Protein AF-A0A942Q367-F1 (afdb_monomer)

Foldseek 3Di:
DDDDPPPPPVVVVVVVVCVVVVPVVVVVVVVVVVVDPPPDQDDPQDLADKWWKWKWWDDPVGIDIDIWIWGWDDDRQWIKIWTDGPDVVRWTKIWIWGDDRQKTKTKMATPPPPDGKMWIWIWGQDPVNQKIKGWIWIDDPDDDDITIMIMIIGHDD

Structure (mmCIF, N/CA/C/O backbone):
data_AF-A0A942Q367-F1
#
_entry.id   AF-A0A942Q367-F1
#
loop_
_atom_site.group_PDB
_atom_site.id
_atom_site.type_symbol
_atom_site.label_atom_id
_atom_site.label_alt_id
_atom_site.label_comp_id
_atom_site.label_asym_id
_atom_site.label_entity_id
_atom_site.label_seq_id
_atom_site.pdbx_PDB_ins_code
_atom_site.Cartn_x
_atom_site.Cartn_y
_atom_site.Cartn_z
_atom_site.occupancy
_atom_site.B_iso_or_equiv
_atom_site.auth_seq_id
_atom_site.auth_comp_id
_atom_site.auth_asym_id
_atom_site.auth_atom_id
_atom_site.pdbx_PDB_model_num
ATOM 1 N N . MET A 1 1 ? -38.464 2.059 -29.763 1.00 45.94 1 MET A N 1
ATOM 2 C CA . MET A 1 1 ? -37.694 1.287 -28.765 1.00 45.94 1 MET A CA 1
ATOM 3 C C . MET A 1 1 ? -36.833 0.262 -29.497 1.00 45.94 1 MET A C 1
ATOM 5 O O . MET A 1 1 ? -37.180 -0.899 -29.457 1.00 45.94 1 MET A O 1
ATOM 9 N N . TRP A 1 2 ? -35.785 0.679 -30.219 1.00 40.91 2 TRP A N 1
ATOM 10 C CA . TRP A 1 2 ? -34.856 -0.221 -30.930 1.00 40.91 2 TRP A CA 1
ATOM 11 C C . TRP A 1 2 ? -33.581 0.551 -31.310 1.00 40.91 2 TRP A C 1
ATOM 13 O O . TRP A 1 2 ? -33.448 0.905 -32.464 1.00 40.91 2 TRP A O 1
ATOM 23 N N . GLU A 1 3 ? -32.682 0.853 -30.366 1.00 45.91 3 GLU A N 1
ATOM 24 C CA . GLU A 1 3 ? -31.282 1.245 -30.658 1.00 45.91 3 GLU A CA 1
ATOM 25 C C . GLU A 1 3 ? -30.400 1.036 -29.410 1.00 45.91 3 GLU A C 1
ATOM 27 O O . GLU A 1 3 ? -30.172 1.972 -28.654 1.00 45.91 3 GLU A O 1
ATOM 32 N N . VAL A 1 4 ? -29.925 -0.192 -29.142 1.00 42.59 4 VAL A N 1
ATOM 33 C CA . VAL A 1 4 ? -28.827 -0.428 -28.161 1.00 42.59 4 VAL A CA 1
ATOM 34 C C . VAL A 1 4 ? -27.901 -1.601 -28.551 1.00 42.59 4 VAL A C 1
ATOM 36 O O . VAL A 1 4 ? -27.119 -2.077 -27.739 1.00 42.59 4 VAL A O 1
ATOM 39 N N . PHE A 1 5 ? -27.918 -2.097 -29.793 1.00 39.97 5 PHE A N 1
ATOM 40 C CA . PHE A 1 5 ? -27.096 -3.273 -30.153 1.00 39.97 5 PHE A CA 1
ATOM 41 C C . PHE A 1 5 ? -25.671 -2.960 -30.651 1.00 39.97 5 PHE A C 1
ATOM 43 O O . PHE A 1 5 ? -24.891 -3.879 -30.878 1.00 39.97 5 PHE A O 1
ATOM 50 N N . GLY A 1 6 ? -25.280 -1.685 -30.758 1.00 33.97 6 GLY A N 1
ATOM 51 C CA . GLY A 1 6 ? -23.963 -1.293 -31.287 1.00 33.97 6 GLY A CA 1
ATOM 52 C C . GLY A 1 6 ? -22.793 -1.287 -30.291 1.00 33.97 6 GLY A C 1
ATOM 53 O O . GLY A 1 6 ? -21.648 -1.201 -30.718 1.00 33.97 6 GLY A O 1
ATOM 54 N N . ALA A 1 7 ? -23.036 -1.374 -28.978 1.00 34.72 7 ALA A N 1
ATOM 55 C CA . ALA A 1 7 ? -21.997 -1.117 -27.965 1.00 34.72 7 ALA A CA 1
ATOM 56 C C . ALA A 1 7 ? -21.307 -2.373 -27.394 1.00 34.72 7 ALA A C 1
ATOM 58 O O . ALA A 1 7 ? -20.334 -2.253 -26.654 1.00 34.72 7 ALA A O 1
ATOM 59 N N . VAL A 1 8 ? -21.786 -3.580 -27.715 1.00 36.97 8 VAL A N 1
ATOM 60 C CA . VAL A 1 8 ? -21.337 -4.814 -27.036 1.00 36.97 8 VAL A CA 1
ATOM 61 C C . VAL A 1 8 ? -20.129 -5.471 -27.720 1.00 36.97 8 VAL A C 1
ATOM 63 O O . VAL A 1 8 ? -19.374 -6.194 -27.078 1.00 36.97 8 VAL A O 1
ATOM 66 N N . VAL A 1 9 ? -19.876 -5.192 -29.002 1.00 37.31 9 VAL A N 1
ATOM 67 C CA . VAL A 1 9 ? -18.873 -5.952 -29.776 1.00 37.31 9 VAL A CA 1
ATOM 68 C C . VAL A 1 9 ? -17.450 -5.388 -29.648 1.00 37.31 9 VAL A C 1
ATOM 70 O O . VAL A 1 9 ? -16.483 -6.139 -29.752 1.00 37.31 9 VAL A O 1
ATOM 73 N N . THR A 1 10 ? -17.275 -4.108 -29.315 1.00 35.59 10 THR A N 1
ATOM 74 C CA . THR A 1 10 ? -15.930 -3.507 -29.192 1.00 35.59 10 THR A CA 1
ATOM 75 C C . THR A 1 10 ? -15.236 -3.813 -27.858 1.00 35.59 10 THR A C 1
ATOM 77 O O . THR A 1 10 ? -14.037 -3.588 -27.726 1.00 35.59 10 THR A O 1
ATOM 80 N N . LEU A 1 11 ? -15.954 -4.368 -26.875 1.00 35.19 11 LEU A N 1
ATOM 81 C CA . LEU A 1 11 ? -15.407 -4.695 -25.551 1.00 35.19 11 LEU A CA 1
ATOM 82 C C . LEU A 1 11 ? -14.790 -6.104 -25.482 1.00 35.19 11 LEU A C 1
ATOM 84 O O . LEU A 1 11 ? -14.076 -6.419 -24.535 1.00 35.19 11 LEU A O 1
ATOM 88 N N . VAL A 1 12 ? -15.009 -6.948 -26.496 1.00 35.84 12 VAL A N 1
ATOM 89 C CA . VAL A 1 12 ? -14.575 -8.356 -26.458 1.00 35.84 12 VAL A CA 1
ATOM 90 C C . VAL A 1 12 ? -13.166 -8.562 -27.034 1.00 35.84 12 VAL A C 1
ATOM 92 O O . VAL A 1 12 ? -12.480 -9.502 -26.645 1.00 35.84 12 VAL A O 1
ATOM 95 N N . LEU A 1 13 ? -12.659 -7.654 -27.875 1.00 35.06 13 LEU A N 1
ATOM 96 C CA . LEU A 1 13 ? -11.304 -7.784 -28.441 1.00 35.06 13 LEU A CA 1
ATOM 97 C C . LEU A 1 13 ? -10.197 -7.126 -27.600 1.00 35.06 13 LEU A C 1
ATOM 99 O O . LEU A 1 13 ? -9.036 -7.489 -27.752 1.00 35.06 13 LEU A O 1
ATOM 103 N N . GLY A 1 14 ? -10.539 -6.246 -26.651 1.00 31.50 14 GLY A N 1
ATOM 104 C CA . GLY A 1 14 ? -9.593 -5.779 -25.624 1.00 31.50 14 GLY A CA 1
ATOM 105 C C . GLY A 1 14 ? -9.348 -6.806 -24.510 1.00 31.50 14 GLY A C 1
ATOM 106 O O . GLY A 1 14 ? -8.337 -6.740 -23.817 1.00 31.50 14 GLY A O 1
ATOM 107 N N . ALA A 1 15 ? -10.251 -7.780 -24.354 1.00 34.94 15 ALA A N 1
ATOM 108 C CA . ALA A 1 15 ? -10.169 -8.792 -23.306 1.00 34.94 15 ALA A CA 1
ATOM 109 C C . ALA A 1 15 ? -9.153 -9.903 -23.622 1.00 34.94 15 ALA A C 1
ATOM 111 O O . ALA A 1 15 ? -8.568 -10.469 -22.708 1.00 34.94 15 ALA A O 1
ATOM 112 N N . LEU A 1 16 ? -8.878 -10.198 -24.897 1.00 32.47 16 LEU A N 1
ATOM 113 C CA . LEU A 1 16 ? -8.052 -11.355 -25.272 1.00 32.47 16 LEU A CA 1
ATOM 114 C C . LEU A 1 16 ? -6.535 -11.140 -25.133 1.00 32.47 16 LEU A C 1
ATOM 116 O O . LEU A 1 16 ? -5.809 -12.122 -25.019 1.00 32.47 16 LEU A O 1
ATOM 120 N N . ALA A 1 17 ? -6.056 -9.894 -25.050 1.00 35.50 17 ALA A N 1
ATOM 121 C CA . ALA A 1 17 ? -4.658 -9.612 -24.697 1.00 35.50 17 ALA A CA 1
ATOM 122 C C . ALA A 1 17 ? -4.411 -9.626 -23.173 1.00 35.50 17 ALA A C 1
ATOM 124 O O . ALA A 1 17 ? -3.281 -9.815 -22.735 1.00 35.50 17 ALA A O 1
ATOM 125 N N . GLY A 1 18 ? -5.461 -9.471 -22.356 1.00 35.66 18 GLY A N 1
ATOM 126 C CA . GLY A 1 18 ? -5.359 -9.517 -20.893 1.00 35.66 18 GLY A CA 1
ATOM 127 C C . GLY A 1 18 ? -5.385 -10.930 -20.305 1.00 35.66 18 GLY A C 1
ATOM 128 O O . GLY A 1 18 ? -4.883 -11.130 -19.201 1.00 35.66 18 GLY A O 1
ATOM 129 N N . VAL A 1 19 ? -5.933 -11.908 -21.042 1.00 36.28 19 VAL A N 1
ATOM 130 C CA . VAL A 1 19 ? -6.215 -13.276 -20.556 1.00 36.28 19 VAL A CA 1
ATOM 131 C C . VAL A 1 19 ? -4.953 -14.096 -20.259 1.00 36.28 19 VAL A C 1
ATOM 133 O O . VAL A 1 19 ? -4.990 -14.970 -19.400 1.00 36.28 19 VAL A O 1
ATOM 136 N N . ILE A 1 20 ? -3.810 -13.800 -20.885 1.00 39.44 20 ILE A N 1
ATOM 137 C CA . ILE A 1 20 ? -2.577 -14.571 -20.637 1.00 39.44 20 ILE A CA 1
ATOM 138 C C . ILE A 1 20 ? -1.832 -14.071 -19.384 1.00 39.44 20 ILE A C 1
ATOM 140 O O . ILE A 1 20 ? -1.190 -14.862 -18.700 1.00 39.44 20 ILE A O 1
ATOM 144 N N . ALA A 1 21 ? -1.991 -12.798 -19.002 1.00 39.41 21 ALA A N 1
ATOM 145 C CA . ALA A 1 21 ? -1.433 -12.267 -17.754 1.00 39.41 21 ALA A CA 1
ATOM 146 C C . ALA A 1 21 ? -2.337 -12.514 -16.528 1.00 39.41 21 ALA A C 1
ATOM 148 O O . ALA A 1 21 ? -1.888 -12.370 -15.392 1.00 39.41 21 ALA A O 1
ATOM 149 N N . THR A 1 22 ? -3.612 -12.881 -16.727 1.00 43.97 22 THR A N 1
ATOM 150 C CA . THR A 1 22 ? -4.566 -13.044 -15.615 1.00 43.97 22 THR A CA 1
ATOM 151 C C . THR A 1 22 ? -4.508 -14.409 -14.946 1.00 43.97 22 THR A C 1
ATOM 153 O O . THR A 1 22 ? -4.795 -14.468 -13.757 1.00 43.97 22 THR A O 1
ATOM 156 N N . SER A 1 23 ? -4.111 -15.487 -15.627 1.00 41.97 23 SER A N 1
ATOM 157 C CA . SER A 1 23 ? -4.182 -16.830 -15.026 1.00 41.97 23 SER A CA 1
ATOM 158 C C . SER A 1 23 ? -3.196 -17.022 -13.866 1.00 41.97 23 SER A C 1
ATOM 160 O O . SER A 1 23 ? -3.569 -17.542 -12.821 1.00 41.97 23 SER A O 1
ATOM 162 N N . LEU A 1 24 ? -1.967 -16.510 -13.989 1.00 44.50 24 LEU A N 1
ATOM 163 C CA . LEU A 1 24 ? -0.958 -16.567 -12.917 1.00 44.50 24 LEU A CA 1
ATOM 164 C C . LEU A 1 24 ? -1.296 -15.665 -11.720 1.00 44.50 24 LEU A C 1
ATOM 166 O O . LEU A 1 24 ? -0.858 -15.918 -10.596 1.00 44.50 24 LEU A O 1
ATOM 170 N N . VAL A 1 25 ? -2.075 -14.610 -11.960 1.00 48.56 25 VAL A N 1
ATOM 171 C CA . VAL A 1 25 ? -2.516 -13.663 -10.933 1.00 48.56 25 VAL A CA 1
ATOM 172 C C . VAL A 1 25 ? -3.801 -14.155 -10.258 1.00 48.56 25 VAL A C 1
ATOM 174 O O . VAL A 1 25 ? -3.938 -13.994 -9.049 1.00 48.56 25 VAL A O 1
ATOM 177 N N . GLN A 1 26 ? -4.706 -14.810 -10.994 1.00 41.31 26 GLN A N 1
ATOM 178 C CA . GLN A 1 26 ? -5.957 -15.362 -10.464 1.00 41.31 26 GLN A CA 1
ATOM 179 C C . GLN A 1 26 ? -5.711 -16.466 -9.440 1.00 41.31 26 GLN A C 1
ATOM 181 O O . GLN A 1 26 ? -6.269 -16.378 -8.354 1.00 41.31 26 GLN A O 1
ATOM 186 N N . ASP A 1 27 ? -4.803 -17.412 -9.696 1.00 43.00 27 ASP A N 1
ATOM 187 C CA . ASP A 1 27 ? -4.531 -18.496 -8.738 1.00 43.00 27 ASP A CA 1
ATOM 188 C C . ASP A 1 27 ? -3.986 -17.967 -7.397 1.00 43.00 27 ASP A C 1
ATOM 190 O O . ASP A 1 27 ? -4.304 -18.484 -6.322 1.00 43.00 27 ASP A O 1
ATOM 194 N N . ARG A 1 28 ? -3.200 -16.880 -7.432 1.00 47.09 28 ARG A N 1
ATOM 195 C CA . ARG A 1 28 ? -2.707 -16.217 -6.215 1.00 47.09 28 ARG A CA 1
ATOM 196 C C . ARG A 1 28 ? -3.778 -15.373 -5.536 1.00 47.09 28 ARG A C 1
ATOM 198 O O . ARG A 1 28 ? -3.835 -15.355 -4.310 1.00 47.09 28 ARG A O 1
ATOM 205 N N . ILE A 1 29 ? -4.623 -14.690 -6.306 1.00 46.34 29 ILE A N 1
ATOM 206 C CA . ILE A 1 29 ? -5.740 -13.911 -5.768 1.00 46.34 29 ILE A CA 1
ATOM 207 C C . ILE A 1 29 ? -6.760 -14.841 -5.107 1.00 46.34 29 ILE A C 1
ATOM 209 O O . ILE A 1 29 ? -7.167 -14.560 -3.987 1.00 46.34 29 ILE A O 1
ATOM 213 N N . ASP A 1 30 ? -7.101 -15.975 -5.712 1.00 40.97 30 ASP A N 1
ATOM 214 C CA . ASP A 1 30 ? -8.089 -16.916 -5.176 1.00 40.97 30 ASP A CA 1
ATOM 215 C C . ASP A 1 30 ? -7.556 -17.673 -3.947 1.00 40.97 30 ASP A C 1
ATOM 217 O O . ASP A 1 30 ? -8.292 -17.894 -2.980 1.00 40.97 30 ASP A O 1
ATOM 221 N N . SER A 1 31 ? -6.252 -17.982 -3.907 1.00 41.56 31 SER A N 1
ATOM 222 C CA . SER A 1 31 ? -5.592 -18.525 -2.708 1.00 41.56 31 SER A CA 1
ATOM 223 C C . SER A 1 31 ? -5.554 -17.524 -1.551 1.00 41.56 31 SER A C 1
ATOM 225 O O . SER A 1 31 ? -5.624 -17.924 -0.391 1.00 41.56 31 SER A O 1
ATOM 227 N N . VAL A 1 32 ? -5.428 -16.231 -1.847 1.00 45.59 32 VAL A N 1
ATOM 228 C CA . VAL A 1 32 ? -5.445 -15.166 -0.841 1.00 45.59 32 VAL A CA 1
ATOM 229 C C . VAL A 1 32 ? -6.887 -14.938 -0.374 1.00 45.59 32 VAL A C 1
ATOM 231 O O . VAL A 1 32 ? -7.153 -14.990 0.823 1.00 45.59 32 VAL A O 1
ATOM 234 N N . LEU A 1 33 ? -7.845 -14.834 -1.299 1.00 44.59 33 LEU A N 1
ATOM 235 C CA . LEU A 1 33 ? -9.267 -14.612 -1.019 1.00 44.59 33 LEU A CA 1
ATOM 236 C C . LEU A 1 33 ? -9.938 -15.751 -0.232 1.00 44.59 33 LEU A C 1
ATOM 238 O O . LEU A 1 33 ? -10.775 -15.470 0.623 1.00 44.59 33 LEU A O 1
ATOM 242 N N . SER A 1 34 ? -9.569 -17.013 -0.469 1.00 43.19 34 SER A N 1
ATOM 243 C CA . SER A 1 34 ? -10.154 -18.175 0.229 1.00 43.19 34 SER A CA 1
ATOM 244 C C . SER A 1 34 ? -9.665 -18.376 1.668 1.00 43.19 34 SER A C 1
ATOM 246 O O . SER A 1 34 ? -10.272 -19.145 2.411 1.00 43.19 34 SER A O 1
ATOM 248 N N . SER A 1 35 ? -8.614 -17.667 2.089 1.00 45.75 35 SER A N 1
ATOM 249 C CA . SER A 1 35 ? -8.095 -17.717 3.465 1.00 45.75 35 SER A CA 1
ATOM 250 C C . SER A 1 35 ? -8.755 -16.707 4.417 1.00 45.75 35 SER A C 1
ATOM 252 O O . SER A 1 35 ? -8.498 -16.729 5.621 1.00 45.75 35 SER A O 1
ATOM 254 N N . PHE A 1 36 ? -9.628 -15.832 3.904 1.00 50.56 36 PHE A N 1
ATOM 255 C CA . PHE A 1 36 ? -10.233 -14.749 4.677 1.00 50.56 36 PHE A CA 1
ATOM 256 C C . PHE A 1 36 ? -11.625 -15.108 5.196 1.00 50.56 36 PHE A C 1
ATOM 258 O O . PHE A 1 36 ? -12.655 -14.807 4.588 1.00 50.56 36 PHE A O 1
ATOM 265 N N . ASP A 1 37 ? -11.639 -15.708 6.383 1.00 42.25 37 ASP A N 1
ATOM 266 C CA . ASP A 1 37 ? -12.839 -15.833 7.201 1.00 42.25 37 ASP A CA 1
ATOM 267 C C . ASP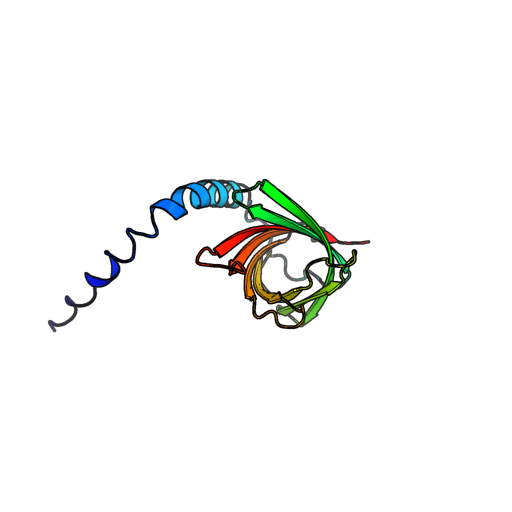 A 1 37 ? -13.381 -14.427 7.527 1.00 42.25 37 ASP A C 1
ATOM 269 O O . ASP A 1 37 ? -12.716 -13.579 8.131 1.00 42.25 37 ASP A O 1
ATOM 273 N N . THR A 1 38 ? -14.579 -14.130 7.027 1.00 46.31 38 THR A N 1
ATOM 274 C CA . THR A 1 38 ? -15.161 -12.782 6.960 1.00 46.31 38 THR A CA 1
ATOM 275 C C . THR A 1 38 ? -15.850 -12.432 8.282 1.00 46.31 38 THR A C 1
ATOM 277 O O . THR A 1 38 ? -17.055 -12.199 8.344 1.00 46.31 38 THR A O 1
ATOM 280 N N . GLY A 1 39 ? -15.079 -12.440 9.370 1.00 36.00 39 GLY A N 1
ATOM 281 C CA . GLY A 1 39 ? -15.604 -12.530 10.732 1.00 36.00 39 GLY A CA 1
ATOM 282 C C . GLY A 1 39 ? -15.247 -11.395 11.691 1.00 36.00 39 GLY A C 1
ATOM 283 O O . GLY A 1 39 ? -15.130 -11.672 12.873 1.00 36.00 39 GLY A O 1
ATOM 284 N N . ALA A 1 40 ? -15.061 -10.145 11.249 1.00 41.00 40 ALA A N 1
ATOM 285 C CA . ALA A 1 40 ? -15.174 -8.957 12.115 1.00 41.00 40 ALA A CA 1
ATOM 286 C C . ALA A 1 40 ? -15.114 -7.662 11.291 1.00 41.00 40 ALA A C 1
ATOM 288 O O . ALA A 1 40 ? -14.107 -7.343 10.661 1.00 41.00 40 ALA A O 1
ATOM 289 N N . PHE A 1 41 ? -16.175 -6.856 11.335 1.00 40.44 41 PHE A N 1
ATOM 290 C CA . PHE A 1 41 ? -16.108 -5.455 10.920 1.00 40.44 41 PHE A CA 1
ATOM 291 C C . PHE A 1 41 ? -15.231 -4.696 11.929 1.00 40.44 41 PHE A C 1
ATOM 293 O O . PHE A 1 41 ? -15.706 -4.297 12.990 1.00 40.44 41 PHE A O 1
ATOM 300 N N . ILE A 1 42 ? -13.943 -4.508 11.628 1.00 48.97 42 ILE A N 1
ATOM 301 C CA . ILE A 1 42 ? -13.038 -3.761 12.511 1.00 48.97 42 ILE A CA 1
ATOM 302 C C . ILE A 1 42 ? -13.231 -2.258 12.283 1.00 48.97 42 ILE A C 1
ATOM 304 O O . ILE A 1 42 ? -12.515 -1.603 11.526 1.00 48.97 42 ILE A O 1
ATOM 308 N N . THR A 1 43 ? -14.232 -1.684 12.941 1.00 48.09 43 THR A N 1
ATOM 309 C CA . THR A 1 43 ? -14.284 -0.241 13.186 1.00 48.09 43 THR A CA 1
ATOM 310 C C . THR A 1 43 ? -13.232 0.105 14.242 1.00 48.09 43 THR A C 1
ATOM 312 O O . THR A 1 43 ? -13.403 -0.265 15.399 1.00 48.09 43 THR A O 1
ATOM 315 N N . GLY A 1 44 ? -12.155 0.807 13.863 1.00 61.28 44 GLY A N 1
ATOM 316 C CA . GLY A 1 44 ? -11.197 1.382 14.827 1.00 61.28 44 GLY A CA 1
ATOM 317 C C . GLY A 1 44 ? -9.712 1.053 14.636 1.00 61.28 44 GLY A C 1
ATOM 318 O O . GLY A 1 44 ? -8.935 1.333 15.540 1.00 61.28 44 GLY A O 1
ATOM 319 N N . GLN A 1 45 ? -9.298 0.491 13.497 1.00 77.62 45 GLN A N 1
ATOM 320 C CA . GLN A 1 45 ? -7.876 0.252 13.206 1.00 77.62 45 GLN A CA 1
ATOM 321 C C . GLN A 1 45 ? -7.100 1.583 13.154 1.00 77.62 45 GLN A C 1
ATOM 323 O O . GLN A 1 45 ? -7.383 2.445 12.312 1.00 77.62 45 GLN A O 1
ATOM 328 N N . ASP A 1 46 ? -6.137 1.744 14.067 1.00 87.06 46 ASP A N 1
ATOM 329 C CA . ASP A 1 46 ? -5.206 2.871 14.097 1.00 87.06 46 ASP A CA 1
ATOM 330 C C . ASP A 1 46 ? -3.900 2.488 13.411 1.00 87.06 46 ASP A C 1
ATOM 332 O O . ASP A 1 46 ? -3.059 1.795 13.981 1.00 87.06 46 ASP A O 1
ATOM 336 N N . LEU A 1 47 ? -3.721 2.959 12.185 1.00 90.94 47 LEU A N 1
ATOM 337 C CA . LEU A 1 47 ? -2.555 2.670 11.367 1.00 90.94 47 LEU A CA 1
ATOM 338 C C . LEU A 1 47 ? -1.427 3.674 11.555 1.00 90.94 47 LEU A C 1
ATOM 340 O O . LEU A 1 47 ? -0.448 3.577 10.826 1.00 90.94 47 LEU A O 1
ATOM 344 N N . ARG A 1 48 ? -1.544 4.654 12.458 1.00 92.94 48 ARG A N 1
ATOM 345 C CA . ARG A 1 48 ? -0.495 5.657 12.694 1.00 92.94 48 ARG A CA 1
ATOM 346 C C . ARG A 1 48 ? 0.747 5.011 13.304 1.00 92.94 48 ARG A C 1
ATOM 348 O O . ARG A 1 48 ? 0.635 4.124 14.145 1.00 92.94 48 ARG A O 1
ATOM 355 N N . GLY A 1 49 ? 1.917 5.520 12.930 1.00 93.00 49 GLY A N 1
ATOM 356 C CA . GLY A 1 49 ? 3.191 5.121 13.524 1.00 93.00 49 GLY A CA 1
ATOM 357 C C . GLY A 1 49 ? 4.227 4.721 12.486 1.00 93.00 49 GLY A C 1
ATOM 358 O O . GLY A 1 49 ? 4.151 5.135 11.329 1.00 93.00 49 GLY A O 1
ATOM 359 N N . ASN A 1 50 ? 5.204 3.939 12.929 1.00 93.56 50 ASN A N 1
ATOM 360 C CA . ASN A 1 50 ? 6.272 3.430 12.085 1.00 93.56 50 ASN A CA 1
ATOM 361 C C . ASN A 1 50 ? 6.026 1.953 11.783 1.00 93.56 50 ASN A C 1
ATOM 363 O O . ASN A 1 50 ? 5.654 1.173 12.660 1.00 93.56 50 ASN A O 1
ATOM 367 N N . TRP A 1 51 ? 6.257 1.592 10.533 1.00 93.19 51 TRP A N 1
ATOM 368 C CA . TRP A 1 51 ? 6.118 0.243 10.020 1.00 93.19 51 TRP A CA 1
ATOM 369 C C . TRP A 1 51 ? 7.432 -0.145 9.358 1.00 93.19 51 TRP A C 1
ATOM 371 O O . TRP A 1 51 ? 7.962 0.625 8.562 1.00 93.19 51 TRP A O 1
ATOM 381 N N . ASP A 1 52 ? 7.962 -1.314 9.681 1.00 90.88 52 ASP A N 1
ATOM 382 C CA . ASP A 1 52 ? 8.978 -1.949 8.854 1.00 90.88 52 ASP A CA 1
ATOM 383 C C . ASP A 1 52 ? 8.306 -2.367 7.550 1.00 90.88 52 ASP A C 1
ATOM 385 O O . ASP A 1 52 ? 7.209 -2.914 7.581 1.00 90.88 52 ASP A O 1
ATOM 389 N N . PHE A 1 53 ? 8.900 -2.023 6.422 1.00 84.94 53 PHE A N 1
ATOM 390 C CA . PHE A 1 53 ? 8.326 -2.134 5.091 1.00 84.94 53 PHE A CA 1
ATOM 391 C C . PHE A 1 53 ? 9.289 -2.944 4.240 1.00 84.94 53 PHE A C 1
ATOM 393 O O . PHE A 1 53 ? 10.391 -2.492 3.949 1.00 84.94 53 PHE A O 1
ATOM 400 N N . GLU A 1 54 ? 8.869 -4.133 3.833 1.00 85.44 54 GLU A N 1
ATOM 401 C CA . GLU A 1 54 ? 9.599 -4.982 2.906 1.00 85.44 54 GLU A CA 1
ATOM 402 C C . GLU A 1 54 ? 8.850 -5.030 1.579 1.00 85.44 54 GLU A C 1
ATOM 404 O O . GLU A 1 54 ? 7.630 -5.222 1.529 1.00 85.44 54 GLU A O 1
ATOM 409 N N . TYR A 1 55 ? 9.581 -4.830 0.488 1.00 78.62 55 TYR A N 1
ATOM 410 C CA . TYR A 1 55 ? 9.022 -4.939 -0.845 1.00 78.62 55 TYR A CA 1
ATOM 411 C C . TYR A 1 55 ? 9.902 -5.807 -1.727 1.00 78.62 55 TYR A C 1
ATOM 413 O O . TYR A 1 55 ? 11.131 -5.739 -1.690 1.00 78.62 55 TYR A O 1
ATOM 421 N N . LEU A 1 56 ? 9.232 -6.622 -2.537 1.00 77.31 56 LEU A N 1
ATOM 422 C CA . LEU A 1 56 ? 9.866 -7.490 -3.512 1.00 77.31 56 LEU A CA 1
ATOM 423 C C . LEU A 1 56 ? 9.560 -6.960 -4.907 1.00 77.31 56 LEU A C 1
ATOM 425 O O . LEU A 1 56 ? 8.393 -6.771 -5.263 1.00 77.31 56 LEU A O 1
ATOM 429 N N . ILE A 1 57 ? 10.603 -6.741 -5.701 1.00 72.31 57 ILE A N 1
ATOM 430 C CA . ILE A 1 57 ? 10.479 -6.484 -7.132 1.00 72.31 57 ILE A CA 1
ATOM 431 C C . ILE A 1 57 ? 10.851 -7.754 -7.879 1.00 72.31 57 ILE A C 1
ATOM 433 O O . ILE A 1 57 ? 11.960 -8.268 -7.741 1.00 72.31 57 ILE A O 1
ATOM 437 N N . HIS A 1 58 ? 9.924 -8.242 -8.693 1.00 68.62 58 HIS A N 1
ATOM 438 C CA . HIS A 1 58 ? 10.188 -9.316 -9.637 1.00 68.62 58 HIS A CA 1
ATOM 439 C C . HIS A 1 58 ? 10.819 -8.720 -10.904 1.00 68.62 58 HIS A C 1
ATOM 441 O O . HIS A 1 58 ? 10.186 -7.906 -11.575 1.00 68.62 58 HIS A O 1
ATOM 447 N N . HIS A 1 59 ? 12.067 -9.090 -11.203 1.00 66.00 59 HIS A N 1
ATOM 448 C CA . HIS A 1 59 ? 12.719 -8.825 -12.486 1.00 66.00 59 HIS A CA 1
ATOM 449 C C . HIS A 1 59 ? 12.950 -10.142 -13.229 1.00 66.00 59 HIS A C 1
ATOM 451 O O . HIS A 1 59 ? 13.114 -11.189 -12.600 1.00 66.00 59 HIS A O 1
ATOM 457 N N . ASP A 1 60 ? 13.076 -10.073 -14.554 1.00 66.38 60 ASP A N 1
ATOM 458 C CA . ASP A 1 60 ? 13.503 -11.216 -15.376 1.00 66.38 60 ASP A CA 1
ATOM 459 C C . ASP A 1 60 ? 14.885 -11.748 -14.954 1.00 66.38 60 ASP A C 1
ATOM 461 O O . ASP A 1 60 ? 15.165 -12.941 -15.052 1.00 66.38 60 ASP A O 1
ATOM 465 N N . GLU A 1 61 ? 15.738 -10.863 -14.428 1.00 66.88 61 GLU A N 1
ATOM 466 C CA . GLU A 1 61 ? 17.090 -11.173 -13.945 1.00 66.88 61 GLU A CA 1
ATOM 467 C C . GLU A 1 61 ? 17.126 -11.665 -12.484 1.00 66.88 61 GLU A C 1
ATOM 469 O O . GLU A 1 61 ? 18.183 -12.066 -11.993 1.00 66.88 61 GLU A O 1
ATOM 474 N N . GLY A 1 62 ? 15.988 -11.660 -11.778 1.00 68.56 62 GLY A N 1
ATOM 475 C CA . GLY A 1 62 ? 15.882 -12.126 -10.395 1.00 68.56 62 GLY A CA 1
ATOM 476 C C . GLY A 1 62 ? 14.958 -11.285 -9.513 1.00 68.56 62 GLY A C 1
ATOM 477 O O . GLY A 1 62 ? 14.499 -10.206 -9.876 1.00 68.56 62 GLY A O 1
ATOM 478 N N . ASN A 1 63 ? 14.679 -11.786 -8.311 1.00 74.19 63 ASN A N 1
ATOM 479 C CA . ASN A 1 63 ? 13.891 -11.046 -7.329 1.00 74.19 63 ASN A CA 1
ATOM 480 C C . ASN A 1 63 ? 14.805 -10.148 -6.493 1.00 74.19 63 ASN A C 1
ATOM 482 O O . ASN A 1 63 ? 15.789 -10.628 -5.931 1.00 74.19 63 ASN A O 1
ATOM 486 N N . HIS A 1 64 ? 14.440 -8.877 -6.361 1.00 72.31 64 HIS A N 1
ATOM 487 C CA . HIS A 1 64 ? 15.134 -7.922 -5.503 1.00 72.31 64 HIS A CA 1
ATOM 488 C C . HIS A 1 64 ? 14.253 -7.560 -4.312 1.00 72.31 64 HIS A C 1
ATOM 490 O O . HIS A 1 64 ? 13.138 -7.074 -4.503 1.00 72.31 64 HIS A O 1
ATOM 496 N N . ALA A 1 65 ? 14.733 -7.841 -3.101 1.00 78.75 65 ALA A N 1
ATOM 497 C CA . ALA A 1 65 ? 14.039 -7.530 -1.857 1.00 78.75 65 ALA A CA 1
ATOM 498 C C . ALA A 1 65 ? 14.729 -6.354 -1.168 1.00 78.75 65 ALA A C 1
ATOM 500 O O . ALA A 1 65 ? 15.938 -6.386 -0.934 1.00 78.75 65 ALA A O 1
ATOM 501 N N . GLU A 1 66 ? 13.956 -5.340 -0.803 1.00 79.88 66 GLU A N 1
ATOM 502 C CA . GLU A 1 66 ? 14.443 -4.201 -0.035 1.00 79.88 66 GLU A CA 1
ATOM 503 C C . GLU A 1 66 ? 13.567 -3.956 1.182 1.00 79.88 66 GLU A C 1
ATOM 505 O O . GLU A 1 66 ? 12.352 -4.160 1.158 1.00 79.88 66 GLU A O 1
ATOM 510 N N . ARG A 1 67 ? 14.209 -3.476 2.248 1.00 84.00 67 ARG A N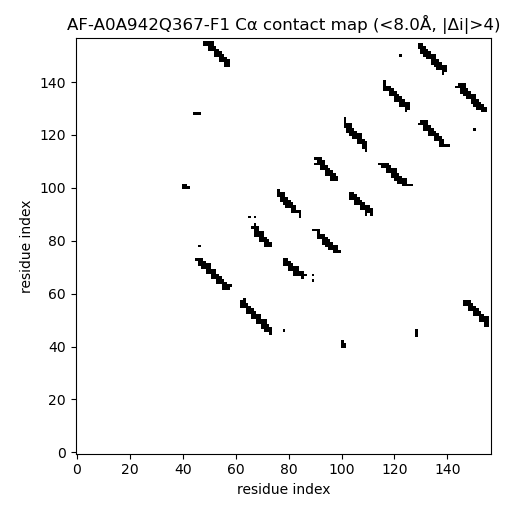 1
ATOM 511 C CA . ARG A 1 67 ? 13.556 -3.109 3.502 1.00 84.00 67 ARG A CA 1
ATOM 512 C C . ARG A 1 67 ? 13.762 -1.633 3.771 1.00 84.00 67 ARG A C 1
ATOM 514 O O . ARG A 1 67 ? 14.892 -1.154 3.725 1.00 84.00 67 ARG A O 1
ATOM 521 N N . ALA A 1 68 ? 12.695 -0.925 4.097 1.00 86.38 68 ALA A N 1
ATOM 522 C CA . ALA A 1 68 ? 12.718 0.462 4.532 1.00 86.38 68 ALA A CA 1
ATOM 523 C C . ALA A 1 68 ? 11.751 0.656 5.704 1.00 86.38 68 ALA A C 1
ATOM 525 O O . ALA A 1 68 ? 11.017 -0.251 6.074 1.00 86.38 68 ALA A O 1
ATOM 526 N N . MET A 1 69 ? 11.723 1.848 6.293 1.00 90.50 69 MET A N 1
ATOM 527 C CA . MET A 1 69 ? 10.705 2.187 7.285 1.00 90.50 69 MET A CA 1
ATOM 528 C C . MET A 1 69 ? 9.618 3.029 6.621 1.00 90.50 69 MET A C 1
ATOM 530 O O . MET A 1 69 ? 9.920 3.968 5.898 1.00 90.50 69 MET A O 1
ATOM 534 N N . MET A 1 70 ? 8.349 2.746 6.885 1.00 92.19 70 MET A N 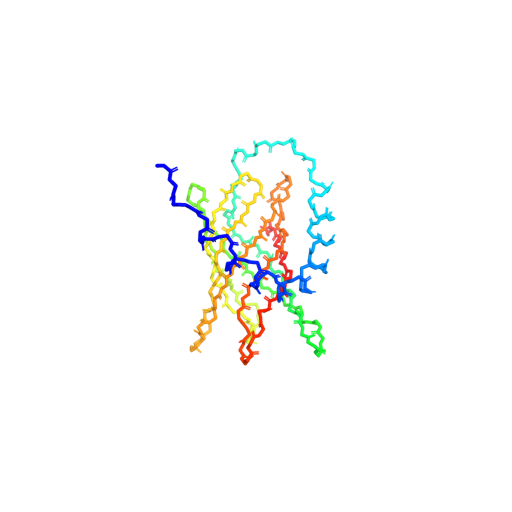1
ATOM 535 C CA . MET A 1 70 ? 7.200 3.533 6.453 1.00 92.19 70 MET A CA 1
ATOM 536 C C . MET A 1 70 ? 6.574 4.232 7.655 1.00 92.19 70 MET A C 1
ATOM 538 O O . MET A 1 70 ? 6.023 3.587 8.546 1.00 92.19 70 MET A O 1
ATOM 542 N N . ARG A 1 71 ? 6.594 5.566 7.666 1.00 93.88 71 ARG A N 1
ATOM 543 C CA . ARG A 1 71 ? 5.869 6.349 8.669 1.00 93.88 71 ARG A CA 1
ATOM 544 C C . ARG A 1 71 ? 4.502 6.738 8.138 1.00 93.88 71 ARG A C 1
ATOM 546 O O . ARG A 1 71 ? 4.397 7.401 7.104 1.00 93.88 71 ARG A O 1
ATOM 553 N N . THR A 1 72 ? 3.455 6.391 8.871 1.00 94.62 72 THR A N 1
ATOM 554 C CA . THR A 1 72 ? 2.061 6.579 8.468 1.00 94.62 72 THR A CA 1
ATOM 555 C C . THR A 1 72 ? 1.317 7.583 9.348 1.00 94.62 72 THR A C 1
ATOM 557 O O . THR A 1 72 ? 1.515 7.697 10.558 1.00 94.62 72 THR A O 1
ATOM 560 N N . VAL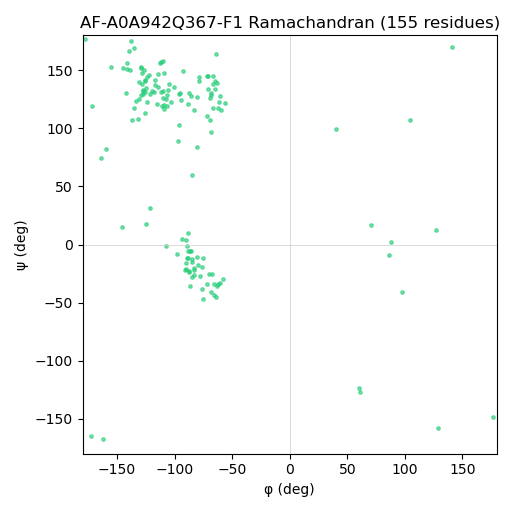 A 1 73 ? 0.390 8.305 8.722 1.00 93.25 73 VAL A N 1
ATOM 561 C CA . VAL A 1 73 ? -0.581 9.199 9.357 1.00 93.25 73 VAL A CA 1
ATOM 562 C C . VAL A 1 73 ? -1.973 8.829 8.856 1.00 93.25 73 VAL A C 1
ATOM 564 O O . VAL A 1 73 ? -2.171 8.616 7.658 1.00 93.25 73 VAL A O 1
ATOM 567 N N . GLN A 1 74 ? -2.953 8.807 9.756 1.00 92.00 74 GLN A N 1
ATOM 568 C CA . GLN A 1 74 ? -4.341 8.485 9.443 1.00 92.00 74 GLN A CA 1
ATOM 569 C C . GLN A 1 74 ? -5.279 9.605 9.897 1.00 92.00 74 GLN A C 1
ATOM 571 O O . GLN A 1 74 ? -5.161 10.117 11.010 1.00 92.00 74 GLN A O 1
ATOM 576 N N . VAL A 1 75 ? -6.222 9.975 9.027 1.00 88.44 75 VAL A N 1
ATOM 577 C CA . VAL A 1 75 ? -7.316 10.913 9.323 1.00 88.44 75 VAL A CA 1
ATOM 578 C C . VAL A 1 75 ? -8.620 10.290 8.832 1.00 88.44 75 VAL A C 1
ATOM 580 O O . VAL A 1 75 ? -8.850 10.176 7.625 1.00 88.44 75 VAL A O 1
ATOM 583 N N . GLY A 1 76 ? -9.469 9.857 9.766 1.00 88.12 76 GLY A N 1
ATOM 584 C CA . GLY A 1 76 ? -10.645 9.047 9.447 1.00 88.12 76 GLY A CA 1
ATOM 585 C C . GLY A 1 76 ? -10.233 7.738 8.767 1.00 88.12 76 GLY A C 1
ATOM 586 O O . GLY A 1 76 ? -9.421 6.985 9.299 1.00 88.12 76 GLY A O 1
ATOM 587 N N . ASN A 1 77 ? -10.758 7.491 7.567 1.00 89.25 77 ASN A N 1
ATOM 588 C CA . ASN A 1 77 ? -10.401 6.331 6.749 1.00 89.25 77 ASN A CA 1
ATOM 589 C C . ASN A 1 77 ? -9.274 6.602 5.739 1.00 89.25 77 ASN A C 1
ATOM 591 O O . ASN A 1 77 ? -8.983 5.748 4.906 1.00 89.25 77 ASN A O 1
ATOM 595 N N . ARG A 1 78 ? -8.660 7.788 5.751 1.00 91.69 78 ARG A N 1
ATOM 596 C CA . ARG A 1 78 ? -7.573 8.131 4.827 1.00 91.69 78 ARG A CA 1
ATOM 597 C C . ARG A 1 78 ? -6.232 7.883 5.493 1.00 91.69 78 ARG A C 1
ATOM 599 O O . ARG A 1 78 ? -5.983 8.415 6.571 1.00 91.69 78 ARG A O 1
ATOM 606 N N . VAL A 1 79 ? -5.362 7.154 4.807 1.00 93.62 79 VAL A N 1
ATOM 607 C CA . VAL A 1 79 ? -4.005 6.830 5.255 1.00 93.62 79 VAL A CA 1
ATOM 608 C C . VAL A 1 79 ? -3.012 7.502 4.318 1.00 93.62 79 VAL A C 1
ATOM 610 O O . VAL A 1 79 ? -3.173 7.494 3.097 1.00 93.62 79 VAL A O 1
ATOM 613 N N . ARG A 1 80 ? -1.984 8.122 4.881 1.00 94.94 80 ARG A N 1
ATOM 614 C CA . ARG A 1 80 ? -0.822 8.622 4.149 1.00 94.94 80 ARG A CA 1
ATOM 615 C C . ARG A 1 80 ? 0.412 7.996 4.758 1.00 94.94 80 ARG A C 1
ATOM 617 O O . ARG A 1 80 ? 0.460 7.846 5.971 1.00 94.94 80 ARG A O 1
ATOM 624 N N . GLY A 1 81 ? 1.399 7.690 3.938 1.00 94.31 81 GLY A N 1
ATOM 625 C CA . GLY A 1 81 ? 2.680 7.192 4.412 1.00 94.31 81 GLY A CA 1
ATOM 626 C C . GLY A 1 81 ? 3.815 7.782 3.601 1.00 94.31 81 GLY A C 1
ATOM 627 O O . GLY A 1 81 ? 3.623 8.173 2.447 1.00 94.31 81 GLY A O 1
ATOM 628 N N . ILE A 1 82 ? 4.966 7.910 4.235 1.00 92.56 82 ILE A N 1
ATOM 629 C CA . ILE A 1 82 ? 6.218 8.313 3.608 1.00 92.56 82 ILE A CA 1
ATOM 630 C C . ILE A 1 82 ? 7.244 7.291 4.066 1.00 92.56 82 ILE A C 1
ATOM 632 O O . ILE A 1 82 ? 7.368 7.067 5.274 1.00 92.56 82 ILE A O 1
ATOM 636 N N . CYS A 1 83 ? 7.933 6.658 3.121 1.00 89.06 83 CYS A N 1
ATOM 637 C CA . CYS A 1 83 ? 9.043 5.807 3.487 1.00 89.06 83 CYS A CA 1
ATOM 638 C C . CYS A 1 83 ? 10.276 6.661 3.790 1.00 89.06 83 CYS A C 1
ATOM 640 O O . CYS A 1 83 ? 10.507 7.712 3.190 1.00 89.06 83 CYS A O 1
ATOM 642 N N . GLU A 1 84 ? 11.041 6.205 4.764 1.00 81.94 84 GLU A N 1
ATOM 643 C CA . GLU A 1 84 ? 12.327 6.748 5.144 1.00 81.94 84 GLU A CA 1
ATOM 644 C C . GLU A 1 84 ? 13.371 5.715 4.710 1.00 81.94 84 GLU A C 1
ATOM 646 O O . GLU A 1 84 ? 13.284 4.548 5.117 1.00 81.94 84 GLU A O 1
ATOM 651 N N . PRO A 1 85 ? 14.304 6.097 3.822 1.00 69.75 85 PRO A N 1
ATOM 652 C CA . PRO A 1 85 ? 15.268 5.161 3.276 1.00 69.75 85 PRO A CA 1
ATOM 653 C C . PRO A 1 85 ? 16.215 4.741 4.397 1.00 69.75 85 PRO A C 1
ATOM 655 O O . PRO A 1 85 ? 16.783 5.571 5.106 1.00 69.75 85 PRO A O 1
ATOM 658 N N . THR A 1 86 ? 16.375 3.437 4.568 1.00 69.31 86 THR A N 1
ATOM 659 C CA . THR A 1 86 ? 17.261 2.834 5.577 1.00 69.31 86 THR A CA 1
ATOM 660 C C . THR A 1 86 ? 18.681 2.628 5.044 1.00 69.31 86 THR A C 1
ATOM 662 O O . THR A 1 86 ? 19.595 2.360 5.821 1.00 69.31 86 THR A O 1
ATOM 665 N N . SER A 1 87 ? 18.884 2.777 3.730 1.00 66.31 87 SER A N 1
ATOM 666 C CA . SER A 1 87 ? 20.173 2.635 3.055 1.00 66.31 87 SER A CA 1
ATOM 667 C C . SER A 1 87 ? 20.384 3.722 1.984 1.00 66.31 87 SER A C 1
ATOM 669 O O . SER A 1 87 ? 19.414 4.217 1.400 1.00 66.31 87 SER A O 1
ATOM 671 N N . PRO A 1 88 ? 21.640 4.132 1.714 1.00 63.94 88 PRO A N 1
ATOM 672 C CA . PRO A 1 88 ? 21.950 5.035 0.608 1.00 63.94 88 PRO A CA 1
ATOM 673 C C . PRO A 1 88 ? 21.558 4.401 -0.734 1.00 63.94 88 PRO A C 1
ATOM 675 O O . PRO A 1 88 ? 22.054 3.329 -1.069 1.00 63.94 88 PRO A O 1
ATOM 678 N N . GLY A 1 89 ? 20.691 5.070 -1.498 1.00 64.25 89 GLY A N 1
ATOM 679 C CA . GLY A 1 89 ? 20.165 4.561 -2.772 1.00 64.25 89 GLY A CA 1
ATOM 680 C C . GLY A 1 89 ? 18.900 3.705 -2.649 1.00 64.25 89 GLY A C 1
ATOM 681 O O . GLY A 1 89 ? 18.416 3.226 -3.668 1.00 64.25 89 GLY A O 1
ATOM 682 N N . GLY A 1 90 ? 18.363 3.529 -1.435 1.00 65.62 90 GLY A N 1
ATOM 683 C CA . GLY A 1 90 ? 17.095 2.836 -1.223 1.00 65.62 90 GLY A CA 1
ATOM 684 C C . GLY A 1 90 ? 15.917 3.614 -1.805 1.00 65.62 90 GLY A C 1
ATOM 685 O O . GLY A 1 90 ? 15.827 4.836 -1.645 1.00 65.62 90 GLY A O 1
ATOM 686 N N . PHE A 1 91 ? 15.007 2.889 -2.450 1.00 71.56 91 PHE A N 1
ATOM 687 C CA . PHE A 1 91 ? 13.845 3.466 -3.114 1.00 71.56 91 PHE A CA 1
ATOM 688 C C . PHE A 1 91 ? 12.946 4.210 -2.129 1.00 71.56 91 PHE A C 1
ATOM 690 O O . PHE A 1 91 ? 12.517 3.663 -1.107 1.00 71.56 91 PHE A O 1
ATOM 697 N N . CYS A 1 92 ? 12.637 5.463 -2.456 1.00 80.31 92 CYS A N 1
ATOM 698 C CA . CYS A 1 92 ? 11.845 6.324 -1.602 1.00 80.31 92 CYS A CA 1
ATOM 699 C C . CYS A 1 92 ? 10.431 6.528 -2.144 1.00 80.31 92 CYS A C 1
ATOM 701 O O . CYS A 1 92 ? 10.258 7.103 -3.209 1.00 80.31 92 CYS A O 1
ATOM 703 N N . LEU A 1 93 ? 9.387 6.142 -1.404 1.00 86.88 93 LEU A N 1
ATOM 704 C CA . LEU A 1 93 ? 8.004 6.299 -1.856 1.00 86.88 93 LEU A CA 1
ATOM 705 C C . LEU A 1 93 ? 7.075 6.974 -0.846 1.00 86.88 93 LEU A C 1
ATOM 707 O O . LEU A 1 93 ? 7.205 6.870 0.374 1.00 86.88 93 LEU A O 1
ATOM 711 N N . LYS A 1 94 ? 6.061 7.643 -1.390 1.00 91.56 94 LYS A N 1
ATOM 712 C CA . LYS A 1 94 ? 4.923 8.203 -0.667 1.00 91.56 94 LYS A CA 1
ATOM 713 C C . LYS A 1 94 ? 3.659 7.4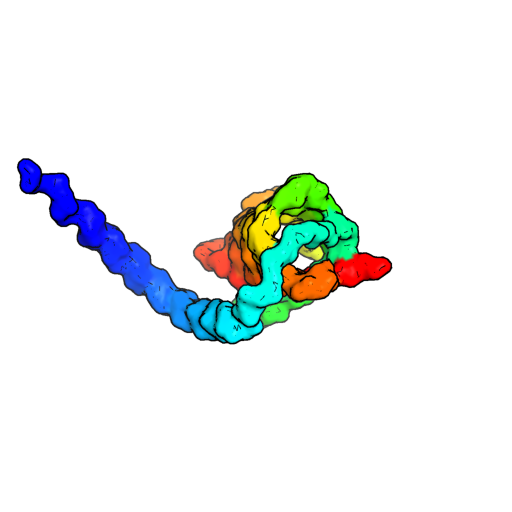44 -1.024 1.00 91.56 94 LYS A C 1
ATOM 715 O O . LYS A 1 94 ? 3.329 7.330 -2.199 1.00 91.56 94 LYS A O 1
ATOM 720 N N . VAL A 1 95 ? 2.882 7.037 -0.024 1.00 92.88 95 VAL A N 1
ATOM 721 C CA . VAL A 1 95 ? 1.581 6.383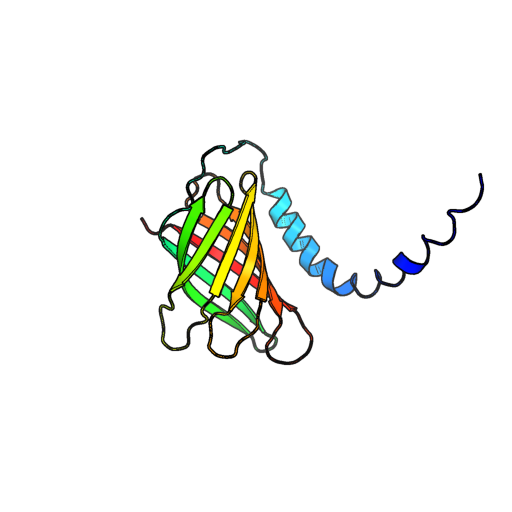 -0.217 1.00 92.88 95 VAL A CA 1
ATOM 722 C C . VAL A 1 95 ? 0.412 7.275 0.181 1.00 92.88 95 VAL A C 1
ATOM 724 O O . VAL A 1 95 ? 0.483 8.088 1.110 1.00 92.88 95 VAL A O 1
ATOM 727 N N . ARG A 1 96 ? -0.703 7.109 -0.529 1.00 94.62 96 ARG A N 1
ATOM 728 C CA . ARG A 1 96 ? -2.018 7.663 -0.190 1.00 94.62 96 ARG A CA 1
ATOM 729 C C . ARG A 1 96 ? -3.053 6.568 -0.387 1.00 94.62 96 ARG A C 1
ATOM 731 O O . ARG A 1 96 ? -3.233 6.114 -1.509 1.00 94.62 96 ARG A O 1
ATOM 738 N N . GLY A 1 97 ? -3.737 6.171 0.676 1.00 93.50 97 GLY A N 1
ATOM 739 C CA . GLY A 1 97 ? -4.715 5.091 0.646 1.00 93.50 97 GLY A CA 1
ATOM 740 C C . GLY A 1 97 ? -6.005 5.411 1.385 1.00 93.50 97 GLY A C 1
ATOM 741 O O . GLY A 1 97 ? -6.121 6.408 2.107 1.00 93.50 97 GLY A O 1
ATOM 742 N N . VAL A 1 98 ? -6.983 4.536 1.184 1.00 91.44 98 VAL A N 1
ATOM 743 C CA . VAL A 1 98 ? -8.271 4.530 1.871 1.00 91.44 98 VAL A CA 1
ATOM 744 C C . VAL A 1 98 ? -8.451 3.170 2.530 1.00 91.44 98 VAL A C 1
ATOM 746 O O . VAL A 1 98 ? -8.419 2.149 1.848 1.00 91.44 98 VAL A O 1
ATOM 749 N N . LEU A 1 99 ? -8.657 3.180 3.843 1.00 91.50 99 LEU A N 1
ATOM 750 C CA . LEU A 1 99 ? -8.992 2.016 4.650 1.00 91.50 99 LEU A CA 1
ATOM 751 C C . LEU A 1 99 ? -10.496 1.714 4.531 1.00 91.50 99 LEU A C 1
ATOM 753 O O . LEU A 1 99 ? -11.339 2.591 4.743 1.00 91.50 99 LEU A O 1
ATOM 757 N N . ARG A 1 100 ? -10.841 0.474 4.190 1.00 89.25 100 ARG A N 1
ATOM 758 C CA . ARG A 1 100 ? -12.209 -0.056 4.140 1.00 89.25 100 ARG A CA 1
ATOM 759 C C . ARG A 1 100 ? -12.210 -1.455 4.752 1.00 89.25 100 ARG A C 1
ATOM 761 O O . ARG A 1 100 ? -11.698 -2.391 4.148 1.00 89.25 100 ARG A O 1
ATOM 768 N N . GLY A 1 101 ? -12.769 -1.589 5.954 1.00 88.31 101 GLY A N 1
ATOM 769 C CA . GLY A 1 101 ? -12.647 -2.827 6.727 1.00 88.31 101 GLY A CA 1
ATOM 770 C C . GLY A 1 101 ? -11.178 -3.127 7.028 1.00 88.31 101 GLY A C 1
ATOM 771 O O . GLY A 1 101 ? -10.465 -2.250 7.509 1.00 88.31 101 GLY A O 1
ATOM 772 N N . ALA A 1 102 ? -10.729 -4.333 6.690 1.00 90.00 102 ALA A N 1
ATOM 773 C CA . ALA A 1 102 ? -9.338 -4.766 6.823 1.00 90.00 102 ALA A CA 1
ATOM 774 C C . ALA A 1 102 ? -8.478 -4.450 5.584 1.00 90.00 102 ALA A C 1
ATOM 776 O O . ALA A 1 102 ? -7.365 -4.938 5.463 1.00 90.00 102 ALA A O 1
ATOM 777 N N . THR A 1 103 ? -8.970 -3.666 4.625 1.00 92.25 103 THR A N 1
ATOM 778 C CA . THR A 1 103 ? -8.272 -3.455 3.352 1.00 92.25 103 THR A CA 1
ATOM 779 C C . THR A 1 103 ? -7.878 -2.001 3.157 1.00 92.25 103 THR A C 1
ATOM 781 O O . THR A 1 103 ? -8.684 -1.098 3.376 1.00 92.25 103 THR A O 1
ATOM 784 N N . ILE A 1 104 ? -6.660 -1.764 2.675 1.00 93.12 104 ILE A N 1
ATOM 785 C CA . ILE A 1 104 ? -6.178 -0.454 2.247 1.00 93.12 104 ILE A CA 1
ATOM 786 C C . ILE A 1 104 ? -5.900 -0.500 0.754 1.00 93.12 104 ILE A C 1
ATOM 788 O O . ILE A 1 104 ? -5.051 -1.250 0.285 1.00 93.12 104 ILE A O 1
ATOM 792 N N . THR A 1 105 ? -6.579 0.359 0.006 1.00 93.69 105 THR A N 1
ATOM 793 C CA . THR A 1 105 ? -6.308 0.558 -1.421 1.00 93.69 105 THR A CA 1
ATOM 794 C C . THR A 1 105 ? -5.849 1.977 -1.661 1.00 93.69 105 THR A C 1
ATOM 796 O O . THR A 1 105 ? -6.398 2.908 -1.062 1.00 93.69 105 THR A O 1
ATOM 799 N N . GLY A 1 106 ? -4.886 2.174 -2.550 1.00 93.94 106 GLY A N 1
ATOM 800 C CA . GLY A 1 106 ? -4.349 3.503 -2.766 1.00 93.94 106 GLY A CA 1
ATOM 801 C C . GLY A 1 106 ? -3.387 3.615 -3.926 1.00 93.94 106 GLY A C 1
ATOM 802 O O . GLY A 1 106 ? -3.306 2.742 -4.784 1.00 93.94 106 GLY A O 1
ATOM 803 N N . SER A 1 107 ? -2.665 4.727 -3.918 1.00 93.19 107 SER A N 1
ATOM 804 C CA . SER A 1 107 ? -1.608 5.034 -4.865 1.00 93.19 107 SER A CA 1
ATOM 805 C C . SER A 1 107 ? -0.288 5.278 -4.152 1.00 93.19 107 SER A C 1
ATOM 807 O O . SER A 1 107 ? -0.270 5.898 -3.081 1.00 93.19 107 SER A O 1
ATOM 809 N N . TRP A 1 108 ? 0.807 4.890 -4.787 1.00 91.56 108 TRP A N 1
ATOM 810 C CA . TRP A 1 108 ? 2.157 5.254 -4.381 1.00 91.56 108 TRP A CA 1
ATOM 811 C C . TRP A 1 108 ? 2.792 6.200 -5.404 1.00 91.56 108 TRP A C 1
ATOM 813 O O . TRP A 1 108 ? 2.365 6.283 -6.556 1.00 91.56 108 TRP A O 1
ATOM 823 N N . THR A 1 109 ? 3.787 6.964 -4.976 1.00 88.75 109 THR A N 1
ATOM 824 C CA . THR A 1 109 ? 4.574 7.852 -5.834 1.00 88.75 109 THR A CA 1
ATOM 825 C C . THR A 1 109 ? 6.015 7.807 -5.371 1.00 88.75 109 THR A C 1
ATOM 827 O O . THR A 1 109 ? 6.266 7.957 -4.176 1.00 88.75 109 THR A O 1
ATOM 830 N N . ASP A 1 110 ? 6.924 7.599 -6.309 1.00 86.62 110 ASP A N 1
ATOM 831 C CA . ASP A 1 110 ? 8.358 7.691 -6.084 1.00 86.62 110 ASP A CA 1
ATOM 832 C C . ASP A 1 110 ? 8.746 9.136 -5.72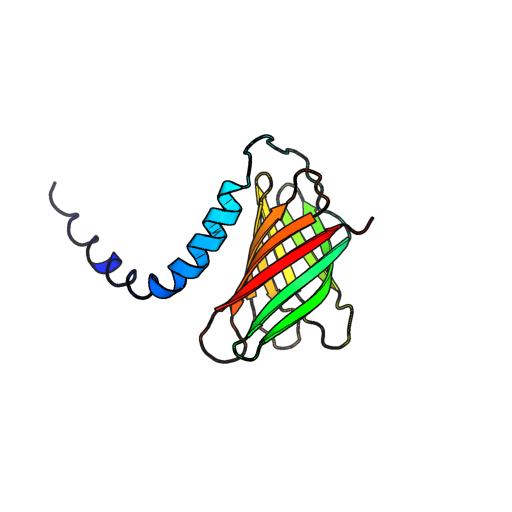8 1.00 86.62 110 ASP A C 1
ATOM 834 O O . ASP A 1 110 ? 8.174 10.102 -6.243 1.00 86.62 110 ASP A O 1
ATOM 838 N N . MET A 1 111 ? 9.665 9.283 -4.786 1.00 86.12 111 MET A N 1
ATOM 839 C CA . MET A 1 111 ? 10.168 10.558 -4.293 1.00 86.12 111 MET A CA 1
ATOM 840 C C . MET A 1 111 ? 11.600 10.844 -4.758 1.00 86.12 111 MET A C 1
ATOM 842 O O . MET A 1 111 ? 12.113 11.922 -4.446 1.00 86.12 111 MET A O 1
ATOM 846 N N . ASP A 1 112 ? 12.232 9.935 -5.502 1.00 83.06 112 ASP A N 1
ATOM 847 C CA . ASP A 1 112 ? 13.580 10.132 -6.016 1.00 83.06 112 ASP A CA 1
ATOM 848 C C . ASP A 1 112 ? 13.637 11.321 -6.996 1.00 83.06 112 ASP A C 1
ATOM 850 O O . ASP A 1 112 ? 12.736 11.504 -7.831 1.00 83.06 112 ASP A O 1
ATOM 854 N N . PRO A 1 113 ? 14.686 12.167 -6.933 1.00 80.44 113 PRO A N 1
ATOM 855 C CA . PRO A 1 113 ? 14.807 13.327 -7.806 1.00 80.44 113 PRO A CA 1
ATOM 856 C C . PRO A 1 113 ? 14.739 12.951 -9.290 1.00 80.44 113 PRO A C 1
ATOM 858 O O . PRO A 1 113 ? 15.551 12.183 -9.796 1.00 80.44 113 PRO A O 1
ATOM 861 N N . GLY A 1 114 ? 13.778 13.533 -10.010 1.00 79.94 114 GLY A N 1
ATOM 862 C CA . GLY A 1 114 ? 13.585 13.288 -11.443 1.00 79.94 114 GLY A CA 1
ATOM 863 C C . GLY A 1 114 ? 12.724 12.067 -11.770 1.00 79.94 114 GLY A C 1
ATOM 864 O O . GLY A 1 114 ? 12.300 11.932 -12.920 1.00 79.94 114 GLY A O 1
ATOM 865 N N . SER A 1 115 ? 12.385 11.236 -10.782 1.00 80.06 115 SER A N 1
ATOM 866 C CA . SER A 1 115 ? 11.427 10.159 -10.985 1.00 80.06 115 SER A CA 1
ATOM 867 C C . SER A 1 115 ? 10.003 10.695 -11.126 1.00 80.06 115 SER A C 1
ATOM 869 O O . SER A 1 115 ? 9.599 11.692 -10.524 1.00 80.06 115 SER A O 1
ATOM 871 N N . ARG A 1 116 ? 9.221 10.020 -11.967 1.00 77.94 116 ARG A N 1
ATOM 872 C CA . ARG A 1 116 ? 7.775 10.241 -12.131 1.00 77.94 116 ARG A CA 1
ATOM 873 C C . ARG A 1 116 ? 6.990 8.951 -11.930 1.00 77.94 116 ARG A C 1
ATOM 875 O O . ARG A 1 116 ? 5.846 8.844 -12.372 1.00 77.94 116 ARG A O 1
ATOM 882 N N . MET A 1 117 ? 7.616 7.958 -11.303 1.00 82.50 117 MET A N 1
ATOM 883 C CA . MET A 1 117 ? 6.985 6.668 -11.096 1.00 82.50 117 MET A CA 1
ATOM 884 C C . MET A 1 117 ? 5.875 6.789 -10.060 1.00 82.50 117 MET A C 1
ATOM 886 O O . MET A 1 117 ? 6.008 7.420 -9.012 1.00 82.50 117 MET A O 1
ATOM 890 N N . SER A 1 118 ? 4.736 6.203 -10.389 1.00 86.12 118 SER A N 1
ATOM 891 C CA . SER A 1 118 ? 3.585 6.141 -9.505 1.00 86.12 118 SER A CA 1
ATOM 892 C C . SER A 1 118 ? 2.737 4.952 -9.886 1.00 86.12 118 SER A C 1
ATOM 894 O O . SER A 1 118 ? 2.730 4.531 -11.040 1.00 86.12 118 SER A O 1
ATOM 896 N N . GLY A 1 119 ? 2.003 4.420 -8.929 1.00 88.50 119 GLY A N 1
ATOM 897 C CA . GLY A 1 119 ? 1.219 3.230 -9.172 1.00 88.50 119 GLY A CA 1
ATOM 898 C C . GLY A 1 119 ? 0.140 3.029 -8.131 1.00 88.50 119 GLY A C 1
ATOM 899 O O . GLY A 1 119 ? -0.163 3.940 -7.359 1.00 88.50 119 GLY A O 1
ATOM 900 N N . ALA A 1 120 ? -0.457 1.845 -8.129 1.00 89.69 120 ALA A N 1
ATOM 901 C CA . ALA A 1 120 ? -1.517 1.457 -7.213 1.00 89.69 120 ALA A CA 1
ATOM 902 C C . ALA A 1 120 ? -1.015 0.416 -6.211 1.00 89.69 120 ALA A C 1
ATOM 904 O O . ALA A 1 120 ? -0.044 -0.292 -6.464 1.00 89.69 120 ALA A O 1
ATOM 905 N N . PHE A 1 121 ? -1.686 0.305 -5.072 1.00 89.81 121 PHE A N 1
ATOM 906 C CA . PHE A 1 121 ? -1.459 -0.788 -4.136 1.00 89.81 121 PHE A CA 1
ATOM 907 C C . PHE A 1 121 ? -2.768 -1.270 -3.520 1.00 89.81 121 PHE A C 1
ATOM 909 O O . PHE A 1 121 ? -3.749 -0.522 -3.414 1.00 89.81 121 PHE A O 1
ATOM 916 N N . PHE A 1 122 ? -2.738 -2.518 -3.072 1.00 91.25 122 PHE A N 1
ATOM 917 C CA . PHE A 1 122 ? -3.776 -3.175 -2.297 1.00 91.25 122 PHE A CA 1
ATOM 918 C C . PHE A 1 122 ? -3.104 -3.896 -1.133 1.00 91.25 122 PHE A C 1
ATOM 920 O O . PHE A 1 122 ? -2.239 -4.735 -1.365 1.00 91.25 122 PHE A O 1
ATOM 927 N N . LEU A 1 123 ? -3.507 -3.585 0.095 1.00 91.94 123 LEU A N 1
ATOM 928 C CA . LEU A 1 123 ? -3.003 -4.208 1.315 1.00 91.94 123 LEU A CA 1
ATOM 929 C C . LEU A 1 123 ? -4.159 -4.745 2.141 1.00 91.94 123 LEU A C 1
ATOM 931 O O . LEU A 1 123 ? -5.194 -4.092 2.268 1.00 91.94 123 LEU A O 1
ATOM 935 N N . HIS A 1 124 ? -3.954 -5.908 2.735 1.00 91.69 124 HIS A N 1
ATOM 936 C CA . HIS A 1 124 ? -4.821 -6.485 3.740 1.00 91.69 124 HIS A CA 1
ATOM 937 C C . HIS A 1 124 ? -4.130 -6.397 5.097 1.00 91.69 124 HIS A C 1
ATOM 939 O O . HIS A 1 124 ? -2.996 -6.836 5.258 1.00 91.69 124 HIS A O 1
ATOM 945 N N . LEU A 1 125 ? -4.819 -5.803 6.055 1.00 91.00 125 LEU A N 1
ATOM 946 C CA . LEU A 1 125 ? -4.419 -5.677 7.441 1.00 91.00 125 LEU A CA 1
ATOM 947 C C . LEU A 1 125 ? -4.848 -6.938 8.180 1.00 91.00 125 LEU A C 1
ATOM 949 O O . LEU A 1 125 ? -6.011 -7.334 8.109 1.00 91.00 125 LEU A O 1
ATOM 953 N N . ASN A 1 126 ? -3.919 -7.561 8.886 1.00 88.56 126 ASN A N 1
ATOM 954 C CA . ASN A 1 126 ? -4.233 -8.718 9.706 1.00 88.56 126 ASN A CA 1
ATOM 955 C C . ASN A 1 126 ? -5.195 -8.361 10.859 1.00 88.56 126 ASN A C 1
ATOM 957 O O . ASN A 1 126 ? -5.421 -7.196 11.202 1.00 88.56 126 ASN A O 1
ATOM 961 N N . ALA A 1 127 ? -5.795 -9.390 11.458 1.00 83.50 127 ALA A N 1
ATOM 962 C CA . ALA A 1 127 ? -6.866 -9.222 12.439 1.00 83.50 127 ALA A CA 1
ATOM 963 C C . ALA A 1 127 ? -6.443 -8.424 13.688 1.00 83.50 127 ALA A C 1
ATOM 965 O O . ALA A 1 127 ? -7.254 -7.684 14.243 1.00 83.50 127 ALA A O 1
ATOM 966 N N . ASP A 1 128 ? -5.184 -8.549 14.115 1.00 85.00 128 ASP A N 1
ATOM 967 C CA . ASP A 1 128 ? -4.626 -7.856 15.284 1.00 85.00 128 ASP A CA 1
ATOM 968 C C . ASP A 1 128 ? -4.070 -6.452 14.955 1.00 85.00 128 ASP A C 1
ATOM 970 O O . ASP A 1 128 ? -3.695 -5.710 15.862 1.00 85.00 128 ASP A O 1
ATOM 974 N N . GLY A 1 129 ? -4.034 -6.062 13.675 1.00 86.31 129 GLY A N 1
ATOM 975 C CA . GLY A 1 129 ? -3.523 -4.769 13.223 1.00 86.31 129 GLY A CA 1
ATOM 976 C C . GLY A 1 129 ? -2.001 -4.605 13.343 1.00 86.31 129 GLY A C 1
ATOM 977 O O . GLY A 1 129 ? -1.508 -3.465 13.326 1.00 86.31 129 GLY A O 1
ATOM 978 N N . SER A 1 130 ? -1.262 -5.709 13.500 1.00 88.69 130 SER A N 1
ATOM 979 C CA . SER A 1 130 ? 0.198 -5.726 13.631 1.00 88.69 130 SER A CA 1
ATOM 980 C C . SER A 1 130 ? 0.934 -5.784 12.291 1.00 88.69 130 SER A C 1
ATOM 982 O O . SER A 1 130 ? 2.076 -5.333 12.222 1.00 88.69 130 SER A O 1
ATOM 984 N N . ALA A 1 131 ? 0.291 -6.262 11.223 1.00 91.56 131 ALA A N 1
ATOM 985 C CA . ALA A 1 131 ? 0.904 -6.406 9.908 1.00 91.56 131 ALA A CA 1
ATOM 986 C C . ALA A 1 131 ? -0.072 -6.140 8.755 1.00 91.56 131 ALA A C 1
ATOM 988 O O . ALA A 1 131 ? -1.280 -6.358 8.854 1.00 91.56 131 ALA A O 1
ATOM 989 N N . MET A 1 132 ? 0.467 -5.687 7.627 1.00 93.38 132 MET A N 1
ATOM 990 C CA . MET A 1 132 ? -0.257 -5.516 6.374 1.00 93.38 132 MET A CA 1
ATOM 991 C C . MET A 1 132 ? 0.480 -6.230 5.254 1.00 93.38 132 MET A C 1
ATOM 993 O O . MET A 1 132 ? 1.664 -5.989 5.055 1.00 93.38 132 MET A O 1
ATOM 997 N N . VAL A 1 133 ? -0.226 -7.048 4.482 1.00 91.75 133 VAL A N 1
ATOM 998 C CA . VAL A 1 133 ? 0.354 -7.781 3.352 1.00 91.75 133 VAL A CA 1
ATOM 999 C C . VAL A 1 133 ? -0.453 -7.497 2.101 1.00 91.75 133 VAL A C 1
ATOM 1001 O O . VAL A 1 133 ? -1.681 -7.406 2.142 1.00 91.75 133 VAL A O 1
ATOM 1004 N N . GLY A 1 134 ? 0.211 -7.361 0.964 1.00 89.44 134 GLY A N 1
ATOM 1005 C CA . GLY A 1 134 ? -0.494 -7.309 -0.302 1.00 89.44 134 GLY A CA 1
ATOM 1006 C C . GLY A 1 134 ? 0.416 -7.070 -1.483 1.00 89.44 134 GLY A C 1
ATOM 1007 O O . GLY A 1 134 ? 1.551 -7.531 -1.507 1.00 89.44 134 GLY A O 1
ATOM 1008 N N . ASN A 1 135 ? -0.116 -6.383 -2.485 1.00 87.38 135 ASN A N 1
ATOM 1009 C CA . ASN A 1 135 ? 0.560 -6.191 -3.755 1.00 87.38 135 ASN A CA 1
ATOM 1010 C C . ASN A 1 135 ? 0.572 -4.719 -4.144 1.00 87.38 135 ASN A C 1
ATOM 1012 O O . ASN A 1 135 ? -0.329 -3.943 -3.807 1.00 87.38 135 ASN A O 1
ATOM 1016 N N . TRP A 1 136 ? 1.579 -4.358 -4.923 1.00 84.38 136 TRP A N 1
ATOM 1017 C CA . TRP A 1 136 ? 1.674 -3.062 -5.570 1.00 84.38 136 TRP A CA 1
ATOM 1018 C C . TRP A 1 136 ? 1.894 -3.245 -7.069 1.00 84.38 136 TRP A C 1
ATOM 1020 O O . TRP A 1 136 ? 2.425 -4.255 -7.528 1.00 84.38 136 TRP A O 1
ATOM 1030 N N . LEU A 1 137 ? 1.405 -2.269 -7.822 1.00 80.62 137 LEU A N 1
ATOM 1031 C CA . LEU A 1 137 ? 1.453 -2.191 -9.273 1.00 80.62 137 LEU A CA 1
ATOM 1032 C C . LEU A 1 137 ? 2.054 -0.842 -9.639 1.00 80.62 137 LEU A C 1
ATOM 1034 O O . LEU A 1 137 ? 1.582 0.167 -9.118 1.00 80.62 137 LEU A O 1
ATOM 1038 N N . GLY A 1 138 ? 3.010 -0.777 -10.558 1.00 73.50 138 GLY A N 1
ATOM 1039 C CA . GLY A 1 138 ? 3.370 0.489 -11.201 1.00 73.50 138 GLY A CA 1
ATOM 1040 C C . GLY A 1 138 ? 4.459 0.369 -12.263 1.00 73.50 138 GLY A C 1
ATOM 1041 O O . GLY A 1 138 ? 4.933 -0.727 -12.535 1.00 73.50 138 GLY A O 1
ATOM 1042 N N . PRO A 1 139 ? 4.804 1.474 -12.936 1.00 65.31 139 PRO A N 1
ATOM 1043 C CA . PRO A 1 139 ? 5.623 1.457 -14.139 1.00 65.31 139 PRO A CA 1
ATOM 1044 C C . PRO A 1 139 ? 7.083 1.110 -13.837 1.00 65.31 139 PRO A C 1
ATOM 1046 O O . PRO A 1 139 ? 7.634 1.526 -12.818 1.00 65.31 139 PRO A O 1
ATOM 1049 N N . HIS A 1 140 ? 7.714 0.389 -14.761 1.00 55.53 140 HIS A N 1
ATOM 1050 C CA . HIS A 1 140 ? 9.159 0.191 -14.811 1.00 55.53 140 HIS A CA 1
ATOM 1051 C C . HIS A 1 140 ? 9.861 1.435 -15.405 1.00 55.53 140 HIS A C 1
ATOM 1053 O O . HIS A 1 140 ? 9.356 2.040 -16.355 1.00 55.53 140 HIS A O 1
ATOM 1059 N N . GLN A 1 141 ? 11.025 1.841 -14.870 1.00 53.66 141 GLN A N 1
ATOM 1060 C CA . GLN A 1 141 ? 11.930 2.720 -15.623 1.00 53.66 141 GLN A CA 1
ATOM 1061 C C . GLN A 1 141 ? 12.525 1.923 -16.787 1.00 53.66 141 GLN A C 1
ATOM 1063 O O . GLN A 1 141 ? 13.389 1.082 -16.567 1.00 53.66 141 GLN A O 1
ATOM 1068 N N . GLY A 1 142 ? 12.066 2.217 -18.002 1.00 50.94 142 GLY A N 1
ATOM 1069 C CA . GLY A 1 142 ? 12.449 1.489 -19.211 1.00 50.94 142 GLY A CA 1
ATOM 1070 C C . GLY A 1 142 ? 11.318 0.572 -19.665 1.00 50.94 142 GLY A C 1
ATOM 1071 O O . GLY A 1 142 ? 11.007 -0.404 -19.012 1.00 50.94 142 GLY A O 1
ATOM 1072 N N . GLU A 1 143 ? 10.664 0.966 -20.754 1.00 46.31 143 GLU A N 1
ATOM 1073 C CA . GLU A 1 143 ? 9.797 0.156 -21.621 1.00 46.31 143 GLU A CA 1
ATOM 1074 C C . GLU A 1 143 ? 8.830 -0.866 -20.973 1.00 46.31 143 GLU A C 1
ATOM 1076 O O . GLU A 1 143 ? 9.131 -2.030 -20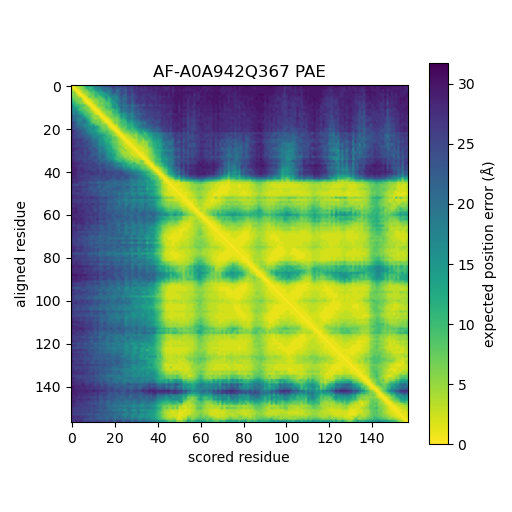.742 1.00 46.31 143 GLU A O 1
ATOM 1081 N N . GLY A 1 144 ? 7.570 -0.437 -20.855 1.00 48.97 144 GLY A N 1
ATOM 1082 C CA . GLY A 1 144 ? 6.427 -1.252 -21.282 1.00 48.97 144 GLY A CA 1
ATOM 1083 C C . GLY A 1 144 ? 5.687 -2.054 -20.217 1.00 48.97 144 GLY A C 1
ATOM 1084 O O . GLY A 1 144 ? 4.456 -2.061 -20.256 1.00 48.97 144 GLY A O 1
ATOM 1085 N N . GLU A 1 145 ? 6.378 -2.682 -19.266 1.00 50.09 145 GLU A N 1
ATOM 1086 C CA . GLU A 1 145 ? 5.713 -3.630 -18.362 1.00 50.09 145 GLU A CA 1
ATOM 1087 C C . GLU A 1 145 ? 5.484 -3.085 -16.939 1.00 50.09 145 GLU A C 1
ATOM 1089 O O . GLU A 1 145 ? 6.373 -2.475 -16.331 1.00 50.09 145 GLU A O 1
ATOM 1094 N N . PRO A 1 146 ? 4.269 -3.255 -16.381 1.00 55.50 146 PRO A N 1
ATOM 1095 C CA . PRO A 1 146 ? 3.994 -2.900 -14.999 1.00 55.50 146 PRO A CA 1
ATOM 1096 C C . PRO A 1 146 ? 4.728 -3.864 -14.058 1.00 55.50 146 PRO A C 1
ATOM 1098 O O . PRO A 1 146 ? 4.522 -5.073 -14.104 1.00 55.50 146 PRO A O 1
ATOM 1101 N N . ARG A 1 147 ? 5.526 -3.323 -13.136 1.00 66.31 147 ARG A N 1
ATOM 1102 C CA . ARG A 1 147 ? 6.050 -4.076 -11.997 1.00 66.31 147 ARG A CA 1
ATOM 1103 C C . ARG A 1 147 ? 4.890 -4.451 -11.092 1.00 66.31 147 ARG A C 1
ATOM 1105 O O . ARG A 1 147 ? 4.222 -3.578 -10.531 1.00 66.31 147 ARG A O 1
ATOM 1112 N N . VAL A 1 148 ? 4.678 -5.753 -10.961 1.00 64.25 148 VAL A N 1
ATOM 1113 C CA . VAL A 1 148 ? 3.910 -6.343 -9.872 1.00 64.25 148 VAL A CA 1
ATOM 1114 C C . VAL A 1 148 ? 4.913 -6.759 -8.812 1.00 64.25 148 VAL A C 1
ATOM 1116 O O . VAL A 1 148 ? 5.904 -7.419 -9.118 1.00 64.25 148 VAL A O 1
ATOM 1119 N N . GLY A 1 149 ? 4.670 -6.374 -7.570 1.00 74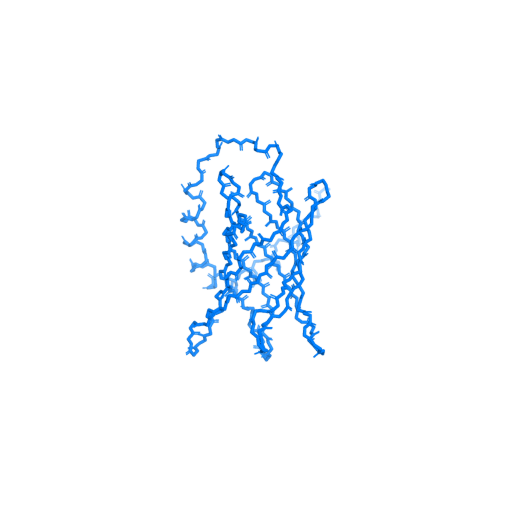.44 149 GLY A N 1
ATOM 1120 C CA . GLY A 1 149 ? 5.458 -6.860 -6.449 1.00 74.44 149 GLY A CA 1
ATOM 1121 C C . GLY A 1 149 ? 4.585 -7.153 -5.247 1.00 74.44 149 GLY A C 1
ATOM 1122 O O . GLY A 1 149 ? 3.424 -6.732 -5.189 1.00 74.44 149 GLY A O 1
ATOM 1123 N N . SER A 1 150 ? 5.163 -7.851 -4.279 1.00 80.38 150 SER A N 1
ATOM 1124 C CA . SER A 1 150 ? 4.560 -8.036 -2.965 1.00 80.38 150 SER A CA 1
ATOM 1125 C C . SER A 1 150 ? 5.045 -6.963 -1.999 1.00 80.38 150 SER A C 1
ATOM 1127 O O . SER A 1 150 ? 6.166 -6.460 -2.108 1.00 80.38 150 SER A O 1
ATOM 1129 N N . LEU A 1 151 ? 4.175 -6.627 -1.056 1.00 82.56 151 LEU A N 1
ATOM 1130 C CA . LEU A 1 151 ? 4.416 -5.673 0.007 1.00 82.56 151 LEU A CA 1
ATOM 1131 C C . LEU A 1 151 ? 4.092 -6.321 1.344 1.00 82.56 151 LEU A C 1
ATOM 1133 O O . LEU A 1 151 ? 2.998 -6.864 1.506 1.00 82.56 151 LEU A O 1
ATOM 1137 N N . GLU A 1 152 ? 4.993 -6.187 2.302 1.00 88.25 152 GLU A N 1
ATOM 1138 C CA . GLU A 1 152 ? 4.753 -6.560 3.686 1.00 88.25 152 GLU A CA 1
ATOM 1139 C C . GLU A 1 152 ? 5.132 -5.391 4.590 1.00 88.25 152 GLU A C 1
ATOM 1141 O O . GLU A 1 152 ? 6.202 -4.803 4.460 1.00 88.25 152 GLU A O 1
ATOM 1146 N N . LEU A 1 153 ? 4.222 -5.011 5.483 1.00 87.94 153 LEU A N 1
ATOM 1147 C CA . LEU A 1 153 ? 4.474 -4.017 6.509 1.00 87.94 153 LEU A CA 1
ATOM 1148 C C . LEU A 1 153 ? 4.237 -4.629 7.876 1.00 87.94 153 LEU A C 1
ATOM 1150 O O . LEU A 1 153 ? 3.150 -5.136 8.126 1.00 87.94 153 LEU A O 1
ATOM 1154 N N . THR A 1 154 ? 5.192 -4.480 8.784 1.00 91.81 154 THR A N 1
ATOM 1155 C CA . THR A 1 154 ? 5.077 -4.929 10.175 1.00 91.81 154 THR A CA 1
ATOM 1156 C C . THR A 1 154 ? 5.209 -3.739 11.111 1.00 91.81 154 THR A C 1
ATOM 1158 O O . THR A 1 154 ? 6.106 -2.913 10.958 1.00 91.81 154 THR A O 1
ATOM 1161 N N . ARG A 1 155 ? 4.308 -3.604 12.083 1.00 89.06 155 ARG A N 1
ATOM 1162 C CA . ARG A 1 155 ? 4.334 -2.490 13.033 1.00 89.06 155 ARG A CA 1
ATOM 1163 C C . ARG A 1 155 ? 5.592 -2.559 13.901 1.00 89.06 155 ARG A C 1
ATOM 1165 O O . ARG A 1 155 ? 5.910 -3.607 14.455 1.00 89.06 155 ARG A O 1
ATOM 1172 N N . ILE A 1 156 ? 6.262 -1.421 14.067 1.00 86.31 156 ILE A N 1
ATOM 1173 C CA . ILE A 1 156 ? 7.361 -1.271 15.024 1.00 86.31 156 ILE A CA 1
ATOM 1174 C C . ILE A 1 156 ? 6.747 -0.847 16.365 1.00 86.31 156 ILE A C 1
ATOM 1176 O O . ILE A 1 156 ? 6.032 0.156 16.419 1.00 86.31 156 ILE A O 1
ATOM 1180 N N . ALA A 1 157 ? 6.967 -1.658 17.403 1.00 73.06 157 ALA A N 1
ATOM 1181 C CA . ALA A 1 157 ? 6.445 -1.447 18.756 1.00 73.06 157 ALA A CA 1
ATOM 1182 C C . ALA A 1 157 ? 7.102 -0.260 19.477 1.00 73.06 157 ALA A C 1
ATOM 1184 O O . ALA A 1 157 ? 8.310 -0.018 19.247 1.00 73.06 157 ALA A O 1
#

Radius of gyration: 18.41 Å; Cα contacts (8 Å, |Δi|>4): 286; chains: 1; bounding box: 60×32×50 Å

pLDDT: mean 70.88, std 21.22, range [31.5, 94.94]

Nearest PDB structures (foldseek):
  6c1z-assembly1_A  TM=5.012E-01  e=1.135E-01  Caenorhabditis elegans
  7lhg-assembly1_C  TM=4.235E-01  e=1.745E+00  Escherichia coli
  6i4y-assembly1_B-2  TM=3.475E-01  e=6.899E-01  Homo sapiens
  5jql-assembly1_E  TM=2.782E-01  e=4.338E-01  Saccharomyces cerevisiae S288C

Mean predicted aligned error: 13.39 Å

Solvent-accessible surface area (backbone atoms only — not comparable to full-atom values): 8947 Å² total; per-residue (Å²): 142,88,86,79,83,83,73,68,70,75,64,60,71,68,48,67,77,48,55,77,69,40,58,76,49,45,59,54,50,51,60,56,59,74,69,59,78,92,78,72,86,56,83,80,83,76,73,56,48,48,22,44,32,36,39,38,44,68,47,98,93,45,76,47,74,50,69,33,36,32,42,31,48,63,59,89,50,37,38,37,33,40,44,47,59,74,49,95,90,45,84,34,40,37,39,43,31,40,54,55,68,54,31,35,43,36,38,39,32,47,65,49,92,89,55,82,44,48,31,41,36,42,33,38,43,46,97,86,67,51,37,33,44,37,39,36,39,29,63,47,94,67,82,91,51,67,41,56,29,49,36,40,32,38,59,61,132

Sequence (157 aa):
MWEVFGAVVTLVLGALAGVIATSLVQDRIDSVLSSFDTGAFITGQDLRGNWDFEYLIHHDEGNHAERAMMRTVQVGNRVRGICEPTSPGGFCLKVRGVLRGATITGSWTDMDPGSRMSGAFFLHLNADGSAMVGNWLGPHQGEGEPRVGSLELTRIA

Secondary structure (DSSP, 8-state):
----TTSSSTTSTTTTTTHHHHHHHHHHHHHHHTT-------TT----EEEEEEEEEEETTEEEEEEEEEEEEEETTEEEEEEE-SSTT---EEEEEEEETTEEEEEEEE-STT---EEEEEEEE-TTSSEEEEEEEEE-SSSS-EEEEEEEEEE--